Protein AF-A0A5B2VS34-F1 (afdb_monomer_lite)

Radius of gyration: 12.65 Å; chains: 1; bounding box: 32×34×30 Å

Organism: NCBI:txid1638099

Secondary structure (DSSP, 8-state):
-----S--HHHHHHHHHHHH-PPTT--HHHHHHHHHHHHHHHHHHHHHHHHTT--HHHHHHHHHHHTT--EEEE-SSEEEETTS-EEEPP--

pLDDT: mean 91.59, std 13.07, range [34.22, 97.81]

Sequence (92 aa):
MALEGGVPALYARAFAVLQVVQPAGVDLDHWHRAINDAGLLLDARGDEAERLGWPDADVIALAWALNGASVSTLTTTTARLSDGRTIERGRS

Foldseek 3Di:
DDPLFDQPPQQVVVLVCLVPDDDPPDDPVLSVQLNVLLNVQRRVCRVVCVVLPQHNVQSSVVSSVCSVWHFPDDHNFWTATPVGDIDGRDPD

Structure (mmCIF, N/CA/C/O backbone):
data_AF-A0A5B2VS34-F1
#
_entry.id   AF-A0A5B2VS34-F1
#
loop_
_atom_site.group_PDB
_atom_site.id
_atom_site.type_symbol
_atom_si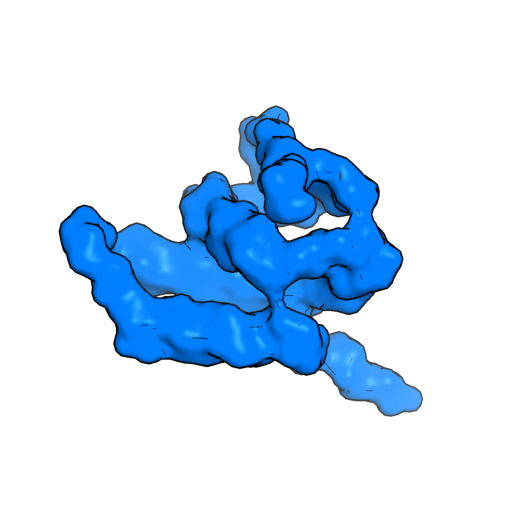te.label_atom_id
_atom_site.label_alt_id
_atom_site.label_comp_id
_atom_site.label_asym_id
_atom_site.label_entity_id
_atom_site.label_seq_id
_atom_site.pdbx_PDB_ins_code
_atom_site.Cartn_x
_atom_site.Cartn_y
_atom_site.Cartn_z
_atom_site.occupancy
_atom_site.B_iso_or_equiv
_atom_site.auth_seq_id
_atom_site.auth_comp_id
_atom_site.auth_asym_id
_atom_site.auth_atom_id
_atom_site.pdbx_PDB_model_num
ATOM 1 N N . MET A 1 1 ? -1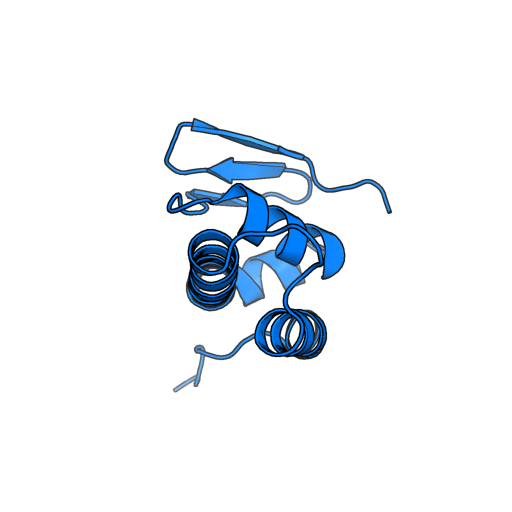8.275 -21.161 -5.533 1.00 34.22 1 MET A N 1
ATOM 2 C CA . MET A 1 1 ? -16.830 -20.988 -5.778 1.00 34.22 1 MET A CA 1
ATOM 3 C C . MET A 1 1 ? -16.647 -19.550 -6.205 1.00 34.22 1 MET A C 1
ATOM 5 O O . MET A 1 1 ? -17.047 -19.224 -7.314 1.00 34.22 1 MET A O 1
ATOM 9 N N . ALA A 1 2 ? -16.208 -18.682 -5.300 1.00 41.91 2 ALA A N 1
ATOM 10 C CA . ALA A 1 2 ? -15.935 -17.295 -5.642 1.00 41.91 2 ALA A CA 1
ATOM 11 C C . ALA A 1 2 ? -14.482 -17.225 -6.126 1.00 41.91 2 ALA A C 1
ATOM 13 O O . ALA A 1 2 ? -13.588 -17.761 -5.473 1.00 41.91 2 ALA A O 1
ATOM 14 N N . LEU A 1 3 ? -14.267 -16.661 -7.311 1.00 47.62 3 LEU A N 1
ATOM 15 C CA . LEU A 1 3 ? -12.940 -16.291 -7.795 1.00 47.62 3 LEU A CA 1
ATOM 16 C C . LEU A 1 3 ? -12.519 -15.028 -7.021 1.00 47.62 3 LEU A C 1
ATOM 18 O O . LEU A 1 3 ? -12.516 -13.939 -7.579 1.00 47.62 3 LEU A O 1
ATOM 22 N N . GLU A 1 4 ? -12.279 -15.151 -5.715 1.00 49.53 4 GLU A N 1
ATOM 23 C CA . GLU A 1 4 ? -11.781 -14.051 -4.877 1.00 49.53 4 GLU A CA 1
ATOM 24 C C . GLU A 1 4 ? -10.257 -14.074 -4.960 1.00 49.53 4 GLU A C 1
ATOM 26 O O . GLU A 1 4 ? -9.585 -14.793 -4.229 1.00 49.53 4 GLU A O 1
ATOM 31 N N . GLY A 1 5 ? -9.722 -13.401 -5.973 1.00 55.62 5 GLY A N 1
ATOM 32 C CA . GLY A 1 5 ? -8.290 -13.385 -6.283 1.00 55.62 5 GLY A CA 1
ATOM 33 C C . GLY A 1 5 ? -7.989 -12.381 -7.386 1.00 55.62 5 GLY A C 1
ATOM 34 O O . GLY A 1 5 ? -7.310 -12.692 -8.363 1.00 55.62 5 GLY A O 1
ATOM 35 N N . GLY A 1 6 ? -8.615 -11.209 -7.299 1.00 72.50 6 GLY A N 1
ATOM 36 C CA . GLY A 1 6 ? -8.499 -10.149 -8.286 1.00 72.50 6 GLY A CA 1
ATOM 37 C C . GLY A 1 6 ? -8.354 -8.803 -7.601 1.00 72.50 6 GLY A C 1
ATOM 38 O O . GLY A 1 6 ? -8.932 -8.566 -6.548 1.00 72.50 6 GLY A O 1
ATOM 39 N N . VAL A 1 7 ? -7.583 -7.909 -8.216 1.00 85.00 7 VAL A N 1
ATOM 40 C CA . VAL A 1 7 ? -7.471 -6.526 -7.753 1.00 85.00 7 VAL A CA 1
ATOM 41 C C . VAL A 1 7 ? -8.846 -5.855 -7.876 1.00 85.00 7 VAL A C 1
ATOM 43 O O . VAL A 1 7 ? -9.385 -5.834 -8.989 1.00 85.00 7 VAL A O 1
ATOM 46 N N . PRO A 1 8 ? -9.402 -5.275 -6.794 1.00 92.00 8 PRO A N 1
ATOM 47 C CA . PRO A 1 8 ? -10.660 -4.540 -6.863 1.00 92.00 8 PRO A CA 1
ATOM 48 C C . PRO A 1 8 ? -10.642 -3.470 -7.952 1.00 92.00 8 PRO A C 1
ATOM 50 O O . PRO A 1 8 ? -9.622 -2.810 -8.186 1.00 92.00 8 PRO A O 1
ATOM 53 N N . ALA A 1 9 ? -11.787 -3.259 -8.604 1.00 91.38 9 ALA A N 1
ATOM 54 C CA . ALA A 1 9 ? -11.895 -2.328 -9.728 1.00 91.38 9 ALA A CA 1
ATOM 55 C C . ALA A 1 9 ? -11.463 -0.899 -9.352 1.00 91.38 9 ALA A C 1
ATOM 57 O O . ALA A 1 9 ? -10.864 -0.211 -10.181 1.00 91.38 9 ALA A O 1
ATOM 58 N N . LEU A 1 10 ? -11.699 -0.492 -8.096 1.00 94.44 10 LEU A N 1
ATOM 59 C CA . LEU A 1 10 ? -11.249 0.786 -7.541 1.00 94.44 10 LEU A CA 1
ATOM 60 C C . LEU A 1 10 ? -9.730 0.989 -7.673 1.00 94.44 10 LEU A C 1
ATOM 62 O O . LEU A 1 10 ? -9.279 2.096 -7.953 1.00 94.44 10 LEU A O 1
ATOM 66 N N . TYR A 1 11 ? -8.939 -0.075 -7.521 1.00 96.38 11 TYR A N 1
ATOM 67 C CA . TYR A 1 11 ? -7.475 -0.006 -7.486 1.00 96.38 11 TYR A CA 1
ATOM 68 C C . TYR A 1 11 ? -6.807 -0.408 -8.799 1.00 96.38 11 TYR A C 1
ATOM 70 O O . TYR A 1 11 ? -5.660 -0.031 -9.047 1.00 96.38 11 TYR A O 1
ATOM 78 N N . ALA A 1 12 ? -7.516 -1.137 -9.664 1.00 94.50 12 ALA A N 1
ATOM 79 C CA . ALA A 1 12 ? -6.959 -1.714 -10.885 1.00 94.50 12 ALA A CA 1
ATOM 80 C C . ALA A 1 12 ? -6.257 -0.676 -11.778 1.00 94.50 12 ALA A C 1
ATOM 82 O O . ALA A 1 12 ? -5.152 -0.918 -12.267 1.00 94.50 12 ALA A O 1
ATOM 83 N N . ARG A 1 13 ? -6.857 0.510 -11.957 1.00 94.88 13 ARG A N 1
ATOM 84 C CA . ARG A 1 13 ? -6.265 1.578 -12.779 1.00 94.88 13 ARG A CA 1
ATOM 85 C C . ARG A 1 13 ? -4.976 2.126 -12.169 1.00 94.88 13 ARG A C 1
ATOM 87 O O . ARG A 1 13 ? -3.987 2.266 -12.883 1.00 94.88 13 ARG A O 1
ATOM 94 N N . ALA A 1 14 ? -4.989 2.451 -10.879 1.00 95.12 14 ALA A N 1
ATOM 95 C CA . ALA A 1 14 ? -3.827 3.011 -10.198 1.00 95.12 14 ALA A CA 1
ATOM 96 C C . ALA A 1 14 ? -2.668 2.001 -10.159 1.00 95.12 14 ALA A C 1
ATOM 98 O O . ALA A 1 14 ? -1.518 2.361 -10.411 1.00 95.12 14 ALA A O 1
ATOM 99 N N . PHE A 1 15 ? -2.983 0.718 -9.959 1.00 95.88 15 PHE A N 1
ATOM 100 C CA . PHE A 1 15 ? -1.997 -0.356 -10.011 1.00 95.88 15 PHE A CA 1
ATOM 101 C C . PHE A 1 15 ? -1.410 -0.548 -11.418 1.00 95.88 15 PHE A C 1
ATOM 103 O O . PHE A 1 15 ? -0.196 -0.676 -11.560 1.00 95.88 15 PHE A O 1
ATOM 110 N N . ALA A 1 16 ? -2.229 -0.482 -12.472 1.00 95.62 16 ALA A N 1
ATOM 111 C CA . ALA A 1 16 ? -1.733 -0.538 -13.848 1.00 95.62 16 ALA A CA 1
ATOM 112 C C . ALA A 1 16 ? -0.793 0.638 -14.179 1.00 95.62 16 ALA A C 1
ATOM 114 O O . ALA A 1 16 ? 0.234 0.443 -14.823 1.00 95.62 16 ALA A O 1
ATOM 115 N N . VAL A 1 17 ? -1.099 1.853 -13.704 1.00 95.38 17 VAL A N 1
ATOM 116 C CA . VAL A 1 17 ? -0.202 3.013 -13.867 1.00 95.38 17 VAL A CA 1
ATOM 117 C C . VAL A 1 17 ? 1.133 2.773 -13.162 1.00 95.38 17 VAL A C 1
ATOM 119 O O . VAL A 1 17 ? 2.178 3.014 -13.766 1.00 95.38 17 VAL A O 1
ATOM 122 N N . LEU A 1 18 ? 1.106 2.247 -11.932 1.00 95.12 18 LEU A N 1
ATOM 123 C CA . LEU A 1 18 ? 2.315 1.903 -11.181 1.00 95.12 18 LEU A CA 1
ATOM 124 C C . LEU A 1 18 ? 3.198 0.896 -11.934 1.00 95.12 18 LEU A C 1
ATOM 126 O O . LEU A 1 18 ? 4.415 1.019 -11.882 1.00 95.12 18 LEU A O 1
ATOM 130 N N . GLN A 1 19 ? 2.612 -0.068 -12.649 1.00 96.00 19 GLN A N 1
ATOM 131 C CA . GLN A 1 19 ? 3.357 -1.071 -13.423 1.00 96.00 19 GLN A CA 1
ATOM 132 C C . GLN A 1 19 ? 3.995 -0.525 -14.707 1.00 96.00 19 GLN A C 1
ATOM 134 O O . GLN A 1 19 ? 4.972 -1.089 -15.192 1.00 96.00 19 GLN A O 1
ATOM 139 N N . VAL A 1 20 ? 3.440 0.541 -15.286 1.00 95.31 20 VAL A N 1
ATOM 140 C CA . VAL A 1 20 ? 3.880 1.070 -16.589 1.00 95.31 20 VAL A CA 1
ATOM 141 C C . VAL A 1 20 ? 4.840 2.247 -16.433 1.00 95.31 20 VAL A C 1
ATOM 143 O O . VAL A 1 20 ? 5.743 2.418 -17.251 1.00 95.31 20 VAL A O 1
ATOM 146 N N . VAL A 1 21 ? 4.644 3.076 -15.406 1.00 93.25 21 VAL A N 1
ATOM 147 C CA . VAL A 1 21 ? 5.361 4.344 -15.250 1.00 93.25 21 VAL A CA 1
ATOM 148 C C . VAL A 1 21 ? 6.315 4.268 -14.066 1.00 93.25 21 VAL A C 1
ATOM 150 O O . VAL A 1 21 ? 5.898 4.416 -12.918 1.00 93.25 21 VAL A O 1
ATOM 153 N N . GLN A 1 22 ? 7.611 4.119 -14.353 1.00 92.44 22 GLN A N 1
ATOM 154 C CA . GLN A 1 22 ? 8.656 4.337 -13.356 1.00 92.44 22 GLN A CA 1
ATOM 155 C C . GLN A 1 22 ? 8.677 5.818 -12.957 1.00 92.44 22 GLN A C 1
ATOM 157 O O . GLN A 1 22 ? 8.880 6.675 -13.827 1.00 92.44 22 GLN A O 1
ATOM 162 N N . PRO A 1 23 ? 8.507 6.161 -11.669 1.00 92.06 23 PRO A N 1
ATOM 163 C CA . PRO A 1 23 ? 8.628 7.544 -11.238 1.00 92.06 23 PRO A CA 1
ATOM 164 C C . PRO A 1 23 ? 10.057 8.067 -11.427 1.00 92.06 23 PRO A C 1
ATOM 166 O O . PRO A 1 23 ? 11.040 7.369 -11.169 1.00 92.06 23 PRO A O 1
ATOM 169 N N . ALA A 1 24 ? 10.183 9.325 -11.851 1.00 93.81 24 ALA A N 1
ATOM 170 C CA . ALA A 1 24 ? 11.484 9.957 -12.041 1.00 93.81 24 ALA A CA 1
ATOM 171 C C . ALA A 1 24 ? 12.278 10.002 -10.723 1.00 93.81 24 ALA A C 1
ATOM 173 O O . ALA A 1 24 ? 11.759 10.414 -9.687 1.00 93.81 24 ALA A O 1
ATOM 174 N N . GLY A 1 25 ? 13.549 9.597 -10.774 1.00 93.56 25 GLY A N 1
ATOM 175 C CA . GLY A 1 25 ? 14.440 9.583 -9.609 1.00 93.56 25 GLY A CA 1
ATOM 176 C C . GLY A 1 25 ? 14.247 8.397 -8.657 1.00 93.56 25 GLY A C 1
ATOM 177 O O . GLY A 1 25 ? 14.960 8.320 -7.659 1.00 93.56 25 GLY A O 1
ATOM 178 N N . VAL A 1 26 ? 13.333 7.467 -8.954 1.00 94.31 26 VAL A N 1
ATOM 179 C CA . VAL A 1 26 ? 13.192 6.211 -8.207 1.00 94.31 26 VAL A CA 1
ATOM 180 C C . VAL A 1 26 ? 14.027 5.124 -8.872 1.00 94.31 26 VAL A C 1
ATOM 182 O O . VAL A 1 26 ? 13.904 4.879 -10.072 1.00 94.31 26 VAL A O 1
ATOM 185 N N . ASP A 1 27 ? 14.870 4.466 -8.080 1.00 95.12 27 ASP A N 1
ATOM 186 C CA . ASP A 1 27 ? 15.678 3.332 -8.524 1.00 95.12 27 ASP A CA 1
ATOM 187 C C . ASP A 1 27 ? 14.814 2.149 -9.008 1.00 95.12 27 ASP A C 1
ATOM 189 O O . ASP A 1 27 ? 13.716 1.917 -8.493 1.00 95.12 27 ASP A O 1
ATOM 193 N N . LEU A 1 28 ? 15.310 1.399 -9.998 1.00 95.06 28 LEU A N 1
ATOM 194 C CA . LEU A 1 28 ? 14.570 0.306 -10.636 1.00 95.06 28 LEU A CA 1
ATOM 195 C C . LEU A 1 28 ? 14.196 -0.804 -9.643 1.00 95.06 28 LEU A C 1
ATOM 197 O O . LEU A 1 28 ? 13.063 -1.286 -9.673 1.00 95.06 28 LEU A O 1
ATOM 201 N N . ASP A 1 29 ? 15.099 -1.173 -8.732 1.00 95.88 29 ASP A N 1
ATOM 202 C CA . ASP A 1 29 ? 14.834 -2.235 -7.758 1.00 95.88 29 ASP A CA 1
ATOM 203 C C . ASP A 1 29 ? 13.789 -1.790 -6.735 1.00 95.88 29 ASP A C 1
ATOM 205 O O . ASP A 1 29 ? 12.929 -2.574 -6.323 1.00 95.88 29 ASP A O 1
ATOM 209 N N . HIS A 1 30 ? 13.824 -0.513 -6.351 1.00 95.69 30 HIS A N 1
ATOM 210 C CA . HIS A 1 30 ? 12.811 0.062 -5.473 1.00 95.69 30 HIS A CA 1
ATOM 211 C C . HIS A 1 30 ? 11.441 0.115 -6.165 1.00 95.69 30 HIS A C 1
ATOM 213 O O . HIS A 1 30 ? 10.433 -0.250 -5.559 1.00 95.69 30 HIS A O 1
ATOM 219 N N . TRP A 1 31 ? 11.392 0.495 -7.443 1.00 97.50 31 TRP A N 1
ATOM 220 C CA . TRP A 1 31 ? 10.146 0.504 -8.209 1.00 97.50 31 TRP A CA 1
ATOM 221 C C . TRP A 1 31 ? 9.558 -0.903 -8.383 1.00 97.50 31 TRP A C 1
ATOM 223 O O . TRP A 1 31 ? 8.376 -1.109 -8.102 1.00 97.50 31 TRP A O 1
ATOM 233 N N . HIS A 1 32 ? 10.373 -1.895 -8.752 1.00 97.75 32 HIS A N 1
ATOM 234 C CA . HIS A 1 32 ? 9.929 -3.289 -8.843 1.00 97.75 32 HIS A CA 1
ATOM 235 C C . HIS A 1 32 ? 9.432 -3.835 -7.504 1.00 97.75 32 HIS A C 1
ATOM 237 O O . HIS A 1 32 ? 8.431 -4.553 -7.465 1.00 97.75 32 HIS A O 1
ATOM 243 N N . ARG A 1 33 ? 10.090 -3.469 -6.398 1.00 97.56 33 ARG A N 1
ATOM 244 C CA . ARG A 1 33 ? 9.624 -3.835 -5.060 1.00 97.56 33 ARG A CA 1
ATOM 245 C C . ARG A 1 33 ? 8.255 -3.236 -4.764 1.00 97.56 33 ARG A C 1
ATOM 247 O O . ARG A 1 33 ? 7.380 -3.967 -4.326 1.00 97.56 33 ARG A O 1
ATOM 254 N N . ALA A 1 34 ? 8.039 -1.959 -5.068 1.00 97.31 34 ALA A N 1
ATOM 255 C CA . ALA A 1 34 ? 6.742 -1.320 -4.867 1.00 97.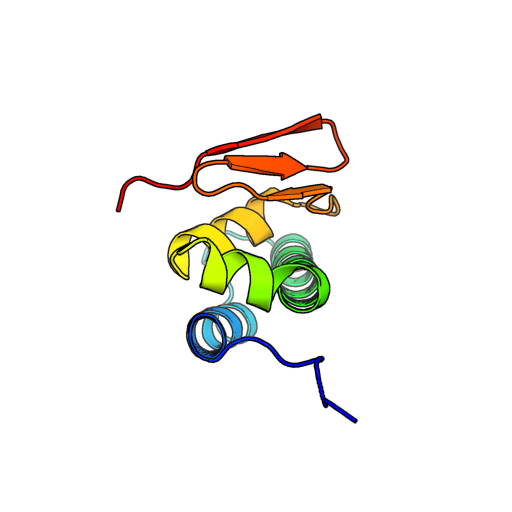31 34 ALA A CA 1
ATOM 256 C C . ALA A 1 34 ? 5.630 -1.950 -5.723 1.00 97.31 34 ALA A C 1
ATOM 258 O O . ALA A 1 34 ? 4.513 -2.114 -5.241 1.00 97.31 34 ALA A O 1
ATOM 259 N N . ILE A 1 35 ? 5.927 -2.358 -6.964 1.00 97.81 35 ILE A N 1
ATOM 260 C CA . ILE A 1 35 ? 4.979 -3.113 -7.803 1.00 97.81 35 ILE A CA 1
ATOM 261 C C . ILE A 1 35 ? 4.624 -4.454 -7.150 1.00 97.81 35 ILE A C 1
ATOM 263 O O . ILE A 1 35 ? 3.445 -4.798 -7.053 1.00 97.81 35 ILE A O 1
ATOM 267 N N . ASN A 1 36 ? 5.627 -5.211 -6.698 1.00 97.75 36 ASN A N 1
ATOM 268 C CA . ASN A 1 36 ? 5.413 -6.498 -6.040 1.00 97.75 36 ASN A CA 1
ATOM 269 C C . ASN A 1 36 ? 4.605 -6.344 -4.742 1.00 97.75 36 ASN A C 1
ATOM 271 O O . ASN A 1 36 ? 3.624 -7.054 -4.528 1.00 97.75 36 ASN A O 1
ATOM 275 N N . ASP A 1 37 ? 4.985 -5.381 -3.906 1.00 97.44 37 ASP A N 1
ATOM 276 C CA . ASP A 1 37 ? 4.330 -5.092 -2.634 1.00 97.44 37 ASP A CA 1
ATOM 277 C C . ASP A 1 37 ? 2.880 -4.628 -2.848 1.00 97.44 37 ASP A C 1
ATOM 279 O O . ASP A 1 37 ? 1.988 -5.056 -2.116 1.00 97.44 37 ASP A O 1
ATOM 283 N N . ALA A 1 38 ? 2.611 -3.829 -3.889 1.00 96.88 38 ALA A N 1
ATOM 284 C CA . ALA A 1 38 ? 1.252 -3.462 -4.289 1.00 96.88 38 ALA A CA 1
ATOM 285 C C . ALA A 1 38 ? 0.429 -4.691 -4.695 1.00 96.88 38 ALA A C 1
ATOM 287 O O . ALA A 1 38 ? -0.711 -4.827 -4.258 1.00 96.88 38 ALA A O 1
ATOM 288 N N . GLY A 1 39 ? 1.001 -5.597 -5.493 1.00 96.38 39 GLY A N 1
ATOM 289 C CA . GLY A 1 39 ? 0.331 -6.834 -5.894 1.00 96.38 39 GLY A CA 1
ATOM 290 C C . GLY A 1 39 ? -0.059 -7.695 -4.692 1.00 96.38 39 GLY A C 1
ATOM 291 O O . GLY A 1 39 ? -1.219 -8.077 -4.566 1.00 96.38 39 GLY A O 1
ATOM 292 N N . LEU A 1 40 ? 0.880 -7.928 -3.771 1.00 96.12 40 LEU A N 1
ATOM 293 C CA . LEU A 1 40 ? 0.640 -8.705 -2.550 1.00 96.12 40 LEU A CA 1
ATOM 294 C C . LEU A 1 40 ? -0.363 -8.028 -1.607 1.00 96.12 40 LEU A C 1
ATOM 296 O O . LEU A 1 40 ? -1.199 -8.700 -1.004 1.00 96.12 40 LEU A O 1
ATOM 300 N N . LEU A 1 41 ? -0.298 -6.701 -1.474 1.00 96.31 41 LEU A N 1
ATOM 301 C CA . LEU A 1 41 ? -1.253 -5.931 -0.681 1.00 96.31 41 LEU A CA 1
ATOM 302 C C . LEU A 1 41 ? -2.673 -6.059 -1.237 1.00 96.31 41 LEU A C 1
ATOM 304 O O . LEU A 1 41 ? -3.607 -6.311 -0.478 1.00 96.31 41 LEU A O 1
ATOM 308 N N . LEU A 1 42 ? -2.837 -5.869 -2.546 1.00 96.38 42 LEU A N 1
ATOM 309 C CA . LEU A 1 42 ? -4.140 -5.900 -3.207 1.00 96.38 42 LEU A CA 1
ATOM 310 C C . LEU A 1 42 ? -4.738 -7.308 -3.215 1.00 96.38 42 LEU A C 1
ATOM 312 O O . LEU A 1 42 ? -5.936 -7.441 -3.000 1.00 96.38 42 LEU A O 1
ATOM 316 N N . ASP A 1 43 ? -3.912 -8.339 -3.388 1.00 94.94 43 ASP A N 1
ATOM 317 C CA . ASP A 1 43 ? -4.339 -9.737 -3.297 1.00 94.94 43 ASP A CA 1
ATOM 318 C C . ASP A 1 43 ? -4.811 -10.099 -1.878 1.00 94.94 43 ASP A C 1
ATOM 320 O O . ASP A 1 43 ? -5.884 -10.662 -1.691 1.00 94.94 43 ASP A O 1
ATOM 324 N N . ALA A 1 44 ? -4.054 -9.705 -0.849 1.00 94.75 44 ALA A N 1
ATOM 325 C CA . ALA A 1 44 ? -4.360 -10.094 0.526 1.00 94.75 44 ALA A CA 1
ATOM 326 C C . ALA A 1 44 ? -5.425 -9.220 1.209 1.00 94.75 44 ALA A C 1
ATOM 328 O O . ALA A 1 44 ? -6.098 -9.673 2.138 1.00 94.75 44 ALA A O 1
ATOM 329 N N . ARG A 1 45 ? -5.512 -7.934 0.847 1.00 95.94 45 ARG A N 1
ATOM 330 C CA . ARG A 1 45 ? -6.284 -6.914 1.583 1.00 95.94 45 ARG A CA 1
ATOM 331 C C . ARG A 1 45 ? -7.079 -5.974 0.680 1.00 95.94 45 ARG A C 1
ATOM 333 O O . ARG A 1 45 ? -7.700 -5.060 1.213 1.00 95.94 45 ARG A O 1
ATOM 340 N N . GLY A 1 46 ? -7.082 -6.166 -0.640 1.00 95.88 46 GLY A N 1
ATOM 341 C CA . GLY A 1 46 ? -7.762 -5.274 -1.583 1.00 95.88 46 GLY A CA 1
ATOM 342 C C . GLY A 1 46 ? -9.241 -5.086 -1.249 1.00 95.88 46 GLY A C 1
ATOM 343 O O . GLY A 1 46 ? -9.676 -3.959 -1.027 1.00 95.88 46 GLY A O 1
ATOM 344 N N . ASP A 1 47 ? -9.993 -6.178 -1.121 1.00 95.62 47 ASP A N 1
ATOM 345 C CA . ASP A 1 47 ? -11.428 -6.117 -0.798 1.00 95.62 47 ASP A CA 1
ATOM 346 C C . ASP A 1 47 ? -11.692 -5.471 0.573 1.00 95.62 47 ASP A C 1
ATOM 348 O O . ASP A 1 47 ? -12.668 -4.744 0.778 1.00 95.62 47 ASP A O 1
ATOM 352 N N . GLU A 1 48 ? -10.804 -5.708 1.544 1.00 96.25 48 GLU A N 1
ATOM 353 C CA . GLU A 1 48 ? -10.886 -5.080 2.861 1.00 96.25 48 GLU A CA 1
ATOM 354 C C . GLU A 1 48 ? -10.626 -3.571 2.788 1.00 96.25 48 GLU A C 1
ATOM 356 O O . GLU A 1 48 ? -11.371 -2.801 3.396 1.00 96.25 48 GLU A O 1
ATOM 361 N N . ALA A 1 49 ? -9.618 -3.143 2.028 1.00 96.31 49 ALA A N 1
ATOM 362 C CA . ALA A 1 49 ? -9.310 -1.737 1.808 1.00 96.31 49 ALA A CA 1
ATOM 363 C C . ALA A 1 49 ? -10.478 -1.007 1.129 1.00 96.31 49 ALA A C 1
ATOM 365 O O . ALA A 1 49 ? -10.870 0.068 1.594 1.00 96.31 49 ALA A O 1
ATOM 366 N N . GLU A 1 50 ? -11.092 -1.620 0.110 1.00 96.12 50 GLU A N 1
ATOM 367 C CA . GLU A 1 50 ? -12.238 -1.047 -0.605 1.00 96.12 50 GLU A CA 1
ATOM 368 C C . GLU A 1 50 ? -13.441 -0.899 0.332 1.00 96.12 50 GLU A C 1
ATOM 370 O O . GLU A 1 50 ? -14.022 0.182 0.448 1.00 96.12 50 GLU A O 1
ATOM 375 N N . ARG A 1 51 ? -13.760 -1.947 1.100 1.00 96.12 51 ARG A N 1
ATOM 376 C CA . ARG A 1 51 ? -14.853 -1.930 2.085 1.00 96.12 51 ARG A CA 1
ATOM 377 C C . ARG A 1 51 ? -14.634 -0.912 3.209 1.00 96.12 51 ARG A C 1
ATOM 379 O O . ARG A 1 51 ? -15.600 -0.350 3.721 1.00 96.12 51 ARG A O 1
ATOM 386 N N . LEU A 1 52 ? -13.386 -0.683 3.617 1.00 96.44 52 LEU A N 1
ATOM 387 C CA . LEU A 1 52 ? -13.011 0.340 4.604 1.00 96.44 52 LEU A CA 1
ATOM 388 C C . LEU A 1 52 ? -12.938 1.754 3.996 1.00 96.44 52 LEU A C 1
ATOM 390 O O . LEU A 1 52 ? -12.729 2.726 4.728 1.00 96.44 52 LEU A O 1
ATOM 394 N N . GLY A 1 53 ? -13.125 1.877 2.680 1.00 95.94 53 GLY A N 1
ATOM 395 C CA . GLY A 1 53 ? -13.148 3.140 1.954 1.00 95.94 53 GLY A CA 1
ATOM 396 C C . GLY A 1 53 ? -11.770 3.776 1.799 1.00 95.94 53 GLY A C 1
ATOM 397 O O . GLY A 1 53 ? -11.658 4.998 1.876 1.00 95.94 53 GLY A O 1
ATOM 398 N N . TRP A 1 54 ? -10.708 2.981 1.655 1.00 96.69 54 TRP A N 1
ATOM 399 C CA . TRP A 1 54 ? -9.386 3.516 1.328 1.00 96.69 54 TRP A CA 1
ATOM 400 C C . TRP A 1 54 ? -9.350 3.991 -0.126 1.00 96.69 54 TRP A C 1
ATOM 402 O O . TRP A 1 54 ? -9.689 3.205 -1.017 1.00 96.69 54 TRP A O 1
ATOM 412 N N . PRO A 1 55 ? -8.929 5.239 -0.392 1.00 96.19 55 PRO A N 1
ATOM 413 C CA . PRO A 1 55 ? -8.769 5.718 -1.755 1.00 96.19 55 PRO A CA 1
ATOM 414 C C . PRO A 1 55 ? -7.565 5.042 -2.418 1.00 96.19 55 PRO A C 1
ATOM 416 O O . PRO A 1 55 ? -6.614 4.615 -1.759 1.00 96.19 55 PRO A O 1
ATOM 419 N N . ASP A 1 56 ? -7.596 4.967 -3.744 1.00 96.12 56 ASP A N 1
ATOM 420 C CA . ASP A 1 56 ? -6.536 4.364 -4.550 1.00 96.12 56 ASP A CA 1
ATOM 421 C C . ASP A 1 56 ? -5.167 5.012 -4.305 1.00 96.12 56 ASP A C 1
ATOM 423 O O . ASP A 1 56 ? -4.180 4.303 -4.121 1.00 96.12 56 ASP A O 1
ATOM 427 N N . ALA A 1 57 ? -5.114 6.341 -4.205 1.00 95.25 57 ALA A N 1
ATOM 428 C CA . ALA A 1 57 ? -3.893 7.083 -3.910 1.00 95.25 57 ALA A CA 1
ATOM 429 C C . ALA A 1 57 ? -3.224 6.629 -2.600 1.00 95.25 57 ALA A C 1
ATOM 431 O O . ALA A 1 57 ? -2.005 6.454 -2.568 1.00 95.25 57 ALA A O 1
ATOM 432 N N . ASP A 1 58 ? -4.008 6.376 -1.548 1.00 96.25 58 ASP A N 1
ATOM 433 C CA . ASP A 1 58 ? -3.472 5.929 -0.259 1.00 96.25 58 ASP A CA 1
ATOM 434 C C . ASP A 1 58 ? -3.027 4.469 -0.300 1.00 96.25 58 ASP A C 1
ATOM 436 O O . ASP A 1 58 ? -2.016 4.122 0.306 1.00 96.25 58 ASP A O 1
ATOM 440 N N . VAL A 1 59 ? -3.736 3.608 -1.037 1.00 96.19 59 VAL A N 1
ATOM 441 C CA . VAL A 1 59 ? -3.319 2.210 -1.225 1.00 96.19 59 VAL A CA 1
ATOM 442 C C . VAL A 1 59 ? -2.004 2.135 -2.004 1.00 96.19 59 VAL A C 1
ATOM 444 O O . VAL A 1 59 ? -1.109 1.376 -1.631 1.00 96.19 59 VAL A O 1
ATOM 447 N N . ILE A 1 60 ? -1.836 2.963 -3.039 1.00 95.25 60 ILE A N 1
ATOM 448 C CA . ILE A 1 60 ? -0.571 3.046 -3.776 1.00 95.25 60 ILE A CA 1
ATOM 449 C C . ILE A 1 60 ? 0.540 3.629 -2.897 1.00 95.25 60 ILE A C 1
ATOM 451 O O . ILE A 1 60 ? 1.644 3.087 -2.882 1.00 95.25 60 ILE A O 1
ATOM 455 N N . ALA A 1 61 ? 0.273 4.683 -2.122 1.00 95.12 61 ALA A N 1
ATOM 456 C CA . ALA A 1 61 ? 1.251 5.224 -1.177 1.00 95.12 61 ALA A CA 1
ATOM 457 C C . ALA A 1 61 ? 1.663 4.188 -0.115 1.00 95.12 61 ALA A C 1
ATOM 459 O O . ALA A 1 61 ? 2.842 4.084 0.229 1.00 95.12 61 ALA A O 1
ATOM 460 N N . LEU A 1 62 ? 0.713 3.381 0.363 1.00 95.69 62 LEU A N 1
ATOM 461 C CA . LEU A 1 62 ? 0.977 2.294 1.298 1.00 95.69 62 LEU A CA 1
ATOM 462 C C . LEU A 1 62 ? 1.901 1.242 0.680 1.00 95.69 62 LEU A C 1
ATOM 464 O O . LEU A 1 62 ? 2.850 0.834 1.342 1.00 95.69 62 LEU A O 1
ATOM 468 N N . ALA A 1 63 ? 1.687 0.861 -0.583 1.00 95.50 63 ALA A N 1
ATOM 469 C CA . ALA A 1 63 ? 2.564 -0.074 -1.287 1.00 95.50 63 ALA A CA 1
ATOM 470 C C . ALA A 1 63 ? 4.018 0.419 -1.371 1.00 95.50 63 ALA A C 1
ATOM 472 O O . ALA A 1 63 ? 4.942 -0.351 -1.122 1.00 95.50 63 ALA A O 1
ATOM 473 N N . TRP A 1 64 ? 4.234 1.714 -1.626 1.00 95.81 64 TRP A N 1
ATOM 474 C CA . TRP A 1 64 ? 5.572 2.315 -1.554 1.00 95.81 64 TRP A CA 1
ATOM 475 C C . TRP A 1 64 ? 6.165 2.260 -0.143 1.00 95.81 64 TRP A C 1
ATOM 477 O O . TRP A 1 64 ? 7.363 2.039 0.027 1.00 95.81 64 TRP A O 1
ATOM 487 N N . ALA A 1 65 ? 5.336 2.448 0.885 1.00 95.81 65 ALA A N 1
ATOM 488 C CA . ALA A 1 65 ? 5.781 2.412 2.271 1.00 95.81 65 ALA A CA 1
ATOM 48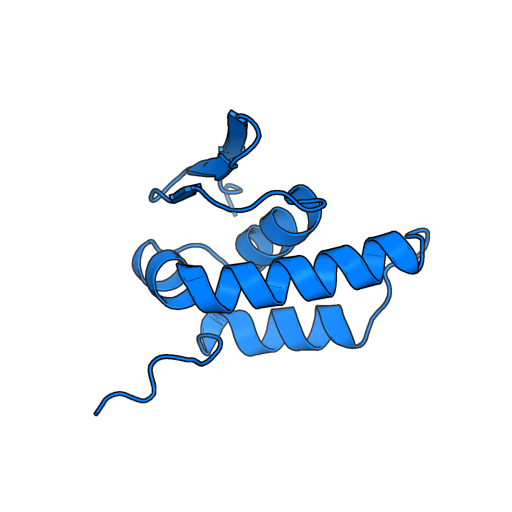9 C C . ALA A 1 65 ? 6.136 0.996 2.754 1.00 95.81 65 ALA A C 1
ATOM 491 O O . ALA A 1 65 ? 6.944 0.878 3.680 1.00 95.81 65 ALA A O 1
ATOM 492 N N . LEU A 1 66 ? 5.570 -0.064 2.160 1.00 96.88 66 LEU A N 1
ATOM 493 C CA . LEU A 1 66 ? 5.809 -1.448 2.580 1.00 96.88 66 LEU A CA 1
ATOM 494 C C . LEU A 1 66 ? 7.294 -1.798 2.547 1.00 96.88 66 LEU A C 1
ATOM 496 O O . LEU A 1 66 ? 7.825 -2.211 3.578 1.00 96.88 66 LEU A O 1
ATOM 500 N N . ASN A 1 67 ? 7.983 -1.553 1.432 1.00 95.12 67 ASN A N 1
ATOM 501 C CA . ASN A 1 67 ? 9.412 -1.840 1.284 1.00 95.12 67 ASN A CA 1
ATOM 502 C C . ASN A 1 67 ? 9.780 -3.261 1.776 1.00 95.12 67 ASN A C 1
ATOM 504 O O . ASN A 1 67 ? 10.735 -3.452 2.533 1.00 95.12 67 ASN A O 1
ATOM 508 N N . GLY A 1 68 ? 8.992 -4.257 1.372 1.00 95.81 68 GLY A N 1
ATOM 509 C CA . GLY A 1 68 ? 9.120 -5.660 1.772 1.00 95.81 68 GLY A CA 1
ATOM 510 C C . GLY A 1 68 ? 8.399 -6.049 3.070 1.00 95.81 68 GLY A C 1
ATOM 511 O O . GLY A 1 68 ? 8.375 -7.230 3.418 1.00 95.81 68 GLY A O 1
ATOM 512 N N . ALA A 1 69 ? 7.801 -5.101 3.794 1.00 96.62 69 ALA A N 1
ATOM 513 C CA . ALA A 1 69 ? 6.849 -5.404 4.861 1.00 96.62 69 ALA A CA 1
ATOM 514 C C . ALA A 1 69 ? 5.480 -5.809 4.284 1.00 96.62 69 ALA A C 1
ATOM 516 O O . ALA A 1 69 ? 5.214 -5.677 3.092 1.00 96.62 69 ALA A O 1
ATOM 517 N N . SER A 1 70 ? 4.573 -6.265 5.145 1.00 96.25 70 SER A N 1
ATOM 518 C CA . SER A 1 70 ? 3.181 -6.552 4.783 1.00 96.25 70 SER A CA 1
ATOM 519 C C . SER A 1 70 ? 2.214 -5.843 5.726 1.00 96.25 70 SER A C 1
ATOM 521 O O . SER A 1 70 ? 2.572 -5.485 6.850 1.00 96.25 70 SER A O 1
ATOM 523 N N . VAL A 1 71 ? 0.970 -5.628 5.291 1.00 97.00 71 VAL A N 1
ATOM 524 C CA . VAL A 1 71 ? -0.080 -5.083 6.163 1.00 97.00 71 VAL A CA 1
ATOM 525 C C . VAL A 1 71 ? -0.617 -6.192 7.062 1.00 97.00 71 VAL A C 1
ATOM 527 O O . VAL A 1 71 ? -1.233 -7.156 6.605 1.00 97.00 71 VAL A O 1
ATOM 530 N N . SER A 1 72 ? -0.407 -6.032 8.365 1.00 96.25 72 SER A N 1
ATOM 531 C CA . SER A 1 72 ? -0.902 -6.959 9.387 1.00 96.25 72 SER A CA 1
ATOM 532 C C . SER A 1 72 ? -2.320 -6.615 9.839 1.00 96.25 72 SER A C 1
ATOM 534 O O . SER A 1 72 ? -3.110 -7.506 10.145 1.00 96.25 72 SER A O 1
ATOM 536 N N . THR A 1 73 ? -2.664 -5.328 9.884 1.00 96.75 73 THR A N 1
ATOM 537 C CA . THR A 1 73 ? -3.997 -4.849 10.266 1.00 96.75 73 THR A CA 1
ATOM 538 C C . THR A 1 73 ? -4.340 -3.602 9.469 1.00 96.75 73 THR A C 1
ATOM 540 O O . THR A 1 73 ? -3.519 -2.691 9.377 1.00 96.75 73 THR A O 1
ATOM 543 N N . LEU A 1 74 ? -5.559 -3.553 8.935 1.00 97.00 74 LEU A N 1
ATOM 544 C CA . LEU A 1 74 ? -6.103 -2.400 8.231 1.00 97.00 74 LEU A CA 1
ATOM 545 C C . LEU A 1 74 ? -7.373 -1.929 8.948 1.00 97.00 74 LEU A C 1
ATOM 547 O O . LEU A 1 74 ? -8.240 -2.730 9.285 1.00 97.00 74 LEU A O 1
ATOM 551 N N . THR A 1 75 ? -7.468 -0.632 9.217 1.00 96.81 75 THR A N 1
ATOM 552 C CA . THR A 1 75 ? -8.655 0.012 9.797 1.00 96.81 75 THR A CA 1
ATOM 553 C C . THR A 1 75 ? -9.175 1.079 8.841 1.00 96.81 75 THR A C 1
ATOM 555 O O . THR A 1 75 ? -8.584 1.312 7.793 1.00 96.81 75 THR A O 1
ATOM 558 N N . THR A 1 76 ? -10.260 1.776 9.179 1.00 96.12 76 THR A N 1
ATOM 559 C CA . THR A 1 76 ? -10.777 2.882 8.353 1.00 96.12 76 THR A CA 1
ATOM 560 C C . THR A 1 76 ? -9.812 4.064 8.221 1.00 96.12 76 THR A C 1
ATOM 562 O O . THR A 1 76 ? -10.003 4.897 7.342 1.00 96.12 76 THR A O 1
ATOM 565 N N . THR A 1 77 ? -8.813 4.192 9.101 1.00 95.62 77 THR A N 1
ATOM 566 C CA . THR A 1 77 ? -7.923 5.366 9.139 1.00 95.62 77 THR A CA 1
ATOM 567 C C . THR A 1 77 ? -6.441 5.032 9.231 1.00 95.62 77 THR A C 1
ATOM 569 O O . THR A 1 77 ? -5.624 5.931 9.055 1.00 95.62 77 THR A O 1
ATO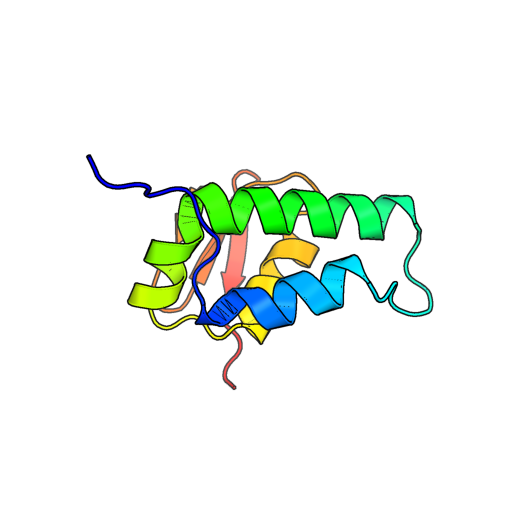M 572 N N . THR A 1 78 ? -6.067 3.783 9.512 1.00 96.69 78 THR A N 1
ATOM 573 C CA . THR A 1 78 ? -4.664 3.385 9.693 1.00 96.69 78 THR A CA 1
ATOM 574 C C . THR A 1 78 ? -4.367 1.994 9.145 1.00 96.69 78 THR A C 1
ATOM 576 O O . THR A 1 78 ? -5.217 1.101 9.177 1.00 96.69 78 THR A O 1
ATOM 579 N N . ALA A 1 79 ? -3.131 1.801 8.690 1.00 97.12 79 ALA A N 1
ATOM 580 C CA . ALA A 1 79 ? -2.554 0.513 8.332 1.00 97.12 79 ALA A CA 1
ATOM 581 C C . ALA A 1 79 ? -1.363 0.217 9.249 1.00 97.12 79 ALA A C 1
ATOM 583 O O . ALA A 1 79 ? -0.437 1.022 9.356 1.00 97.12 79 ALA A O 1
ATOM 584 N N . ARG A 1 80 ? -1.368 -0.944 9.907 1.00 97.50 80 ARG A N 1
ATOM 585 C CA . ARG A 1 80 ? -0.243 -1.428 10.712 1.00 97.50 80 ARG A CA 1
ATOM 586 C C . ARG A 1 80 ? 0.571 -2.435 9.915 1.00 97.50 80 ARG A C 1
ATOM 588 O O . ARG A 1 80 ? 0.039 -3.447 9.450 1.00 97.50 80 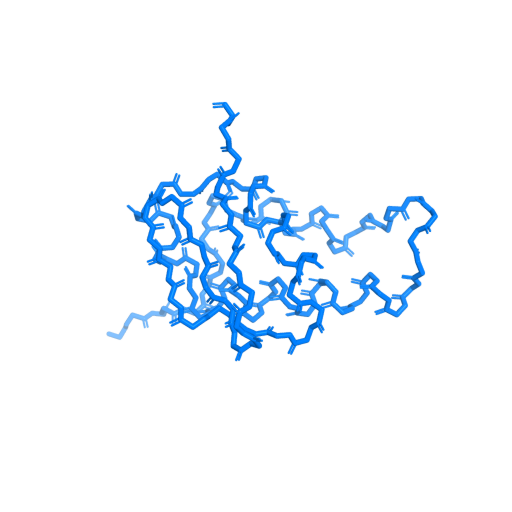ARG A O 1
ATOM 595 N N . LEU A 1 81 ? 1.865 -2.184 9.796 1.00 97.44 81 LEU A N 1
ATOM 596 C CA . LEU A 1 81 ? 2.793 -3.021 9.048 1.00 97.44 81 LEU A CA 1
ATOM 597 C C . LEU A 1 81 ? 3.406 -4.111 9.934 1.00 97.44 81 LEU A C 1
ATOM 599 O O . LEU A 1 81 ? 3.447 -3.988 11.160 1.00 97.44 81 LEU A O 1
ATOM 603 N N . SER A 1 82 ? 3.877 -5.187 9.308 1.00 97.19 82 SER A N 1
ATOM 604 C CA . SER A 1 82 ? 4.505 -6.335 9.974 1.00 97.19 82 SER A CA 1
ATOM 605 C C . SER A 1 82 ? 5.793 -5.979 10.722 1.00 97.19 82 SER A C 1
ATOM 607 O O . SER A 1 82 ? 6.146 -6.651 11.686 1.00 97.19 82 SER A O 1
ATOM 609 N N . ASP A 1 83 ? 6.459 -4.895 10.332 1.00 96.06 83 ASP A N 1
ATOM 610 C CA . ASP A 1 83 ? 7.659 -4.364 10.988 1.00 96.06 83 ASP A CA 1
ATOM 611 C C . ASP A 1 83 ? 7.365 -3.379 12.135 1.00 96.06 83 ASP A C 1
ATOM 613 O O . ASP A 1 83 ? 8.279 -2.797 12.718 1.00 96.06 83 ASP A O 1
ATOM 617 N N . GLY A 1 84 ? 6.087 -3.188 12.477 1.00 94.94 84 GLY A N 1
ATOM 618 C CA . GLY A 1 84 ? 5.648 -2.342 13.582 1.00 94.94 84 GLY A CA 1
ATOM 619 C C . GLY A 1 84 ? 5.342 -0.892 13.206 1.00 94.94 84 GLY A C 1
ATOM 620 O O . GLY A 1 84 ? 4.772 -0.180 14.037 1.00 94.94 84 GLY A O 1
ATOM 621 N N . ARG A 1 85 ? 5.639 -0.449 11.975 1.00 96.81 85 ARG A N 1
ATOM 622 C CA . ARG A 1 85 ? 5.241 0.886 11.497 1.00 96.81 85 ARG A CA 1
ATOM 623 C C . ARG A 1 85 ? 3.718 0.998 11.390 1.00 96.81 85 ARG A C 1
ATOM 625 O O . ARG A 1 85 ? 3.017 0.018 11.146 1.00 96.81 85 ARG A O 1
ATOM 632 N N . THR A 1 86 ? 3.201 2.211 11.567 1.00 96.69 86 THR A N 1
ATOM 633 C CA . THR A 1 86 ? 1.785 2.532 11.345 1.00 96.69 86 THR A CA 1
ATOM 634 C C . THR A 1 86 ? 1.693 3.703 10.383 1.00 96.69 86 THR A C 1
ATOM 636 O O . THR A 1 86 ? 2.347 4.721 10.599 1.00 96.69 86 THR A O 1
ATOM 639 N N . ILE A 1 87 ? 0.903 3.540 9.327 1.00 95.44 87 ILE A N 1
ATOM 640 C CA . ILE A 1 87 ? 0.658 4.552 8.302 1.00 95.44 87 ILE A CA 1
ATOM 641 C C . ILE A 1 87 ? -0.776 5.047 8.461 1.00 95.44 87 ILE A C 1
ATOM 643 O O . ILE A 1 87 ? -1.708 4.244 8.533 1.00 95.44 87 ILE A O 1
ATOM 647 N N . GLU A 1 88 ? -0.953 6.360 8.545 1.00 94.31 88 GLU A N 1
ATOM 648 C CA . GLU A 1 88 ? -2.274 6.983 8.540 1.00 94.31 88 GLU A CA 1
ATOM 649 C C . GLU A 1 88 ? -2.776 7.132 7.104 1.00 94.31 88 GLU A C 1
ATOM 651 O O . GLU A 1 88 ? -2.005 7.415 6.188 1.00 94.31 88 GLU A O 1
ATOM 656 N N . ARG A 1 89 ? -4.083 6.956 6.917 1.00 90.88 89 ARG A N 1
ATOM 657 C CA . ARG A 1 89 ? -4.755 7.252 5.655 1.00 90.88 89 ARG A CA 1
ATOM 658 C C . ARG A 1 89 ? -4.654 8.753 5.373 1.00 90.88 89 ARG A C 1
ATOM 660 O O . ARG A 1 89 ? -4.942 9.561 6.263 1.00 90.88 89 ARG A O 1
ATOM 667 N N . GLY A 1 90 ? -4.280 9.131 4.154 1.00 81.81 90 GLY A N 1
ATOM 668 C CA . GLY A 1 90 ? -4.261 10.524 3.737 1.00 81.81 90 GLY A CA 1
ATOM 669 C C . GLY A 1 90 ? -5.662 11.123 3.846 1.00 81.81 90 GLY A C 1
ATOM 670 O O . GLY A 1 90 ? -6.649 10.541 3.396 1.00 81.81 90 GLY A O 1
ATOM 671 N N . ARG A 1 91 ? -5.787 12.298 4.471 1.00 60.59 91 ARG A N 1
ATOM 672 C CA . ARG A 1 91 ? -7.016 13.091 4.335 1.00 60.59 91 ARG A CA 1
ATOM 673 C C . ARG A 1 91 ? -6.995 13.708 2.941 1.00 60.59 91 ARG A C 1
ATOM 675 O O . ARG A 1 91 ? -6.398 14.766 2.762 1.00 60.59 91 ARG A O 1
ATOM 682 N N . SER A 1 92 ? -7.555 12.997 1.970 1.00 47.56 92 SER A N 1
ATOM 683 C CA . SER A 1 92 ? -7.896 13.555 0.659 1.00 47.56 92 SER A CA 1
ATOM 684 C C . SER A 1 92 ? -9.179 14.375 0.743 1.00 47.56 92 SER A C 1
ATOM 686 O O . SER A 1 92 ? -10.070 14.009 1.547 1.00 47.56 92 SER A O 1
#